Protein AF-A0A7L4PF47-F1 (afdb_monomer_lite)

Structure (mmCIF, N/CA/C/O backbone):
data_AF-A0A7L4PF47-F1
#
_entry.id   AF-A0A7L4PF47-F1
#
loop_
_atom_site.group_PDB
_atom_site.id
_atom_site.type_symbol
_atom_site.label_atom_id
_atom_site.label_alt_id
_atom_site.label_comp_id
_atom_site.label_asym_id
_atom_site.label_entity_id
_atom_site.label_seq_id
_atom_site.pdbx_PDB_ins_code
_atom_site.Cartn_x
_atom_site.Cartn_y
_atom_site.Cartn_z
_atom_site.occupancy
_atom_site.B_iso_or_equiv
_atom_site.auth_seq_id
_atom_site.auth_comp_id
_atom_site.auth_asym_id
_atom_site.auth_atom_id
_atom_site.pdbx_PDB_model_num
ATOM 1 N N . MET A 1 1 ? -29.594 -13.777 26.139 1.00 51.84 1 MET A N 1
ATOM 2 C CA . MET A 1 1 ? -28.799 -12.600 25.723 1.00 51.84 1 MET A CA 1
ATOM 3 C C . MET A 1 1 ? -28.383 -12.820 24.276 1.00 51.84 1 MET A C 1
ATOM 5 O O . MET A 1 1 ? -27.680 -13.796 24.039 1.00 51.84 1 MET A O 1
ATOM 9 N N . PRO A 1 2 ? -28.872 -12.041 23.297 1.00 48.69 2 PRO A N 1
ATOM 10 C CA . PRO A 1 2 ? -28.460 -12.228 21.909 1.00 48.69 2 PRO A CA 1
ATOM 11 C C . PRO A 1 2 ? -26.952 -11.968 21.771 1.00 48.69 2 PRO A C 1
ATOM 13 O O . PRO A 1 2 ? -26.412 -11.029 22.354 1.00 48.69 2 PRO A O 1
ATOM 16 N N . ASN A 1 3 ? -26.282 -12.862 21.045 1.00 54.25 3 ASN A N 1
ATOM 17 C CA . ASN A 1 3 ? -24.836 -12.932 20.853 1.00 54.25 3 ASN A CA 1
ATOM 18 C C . ASN A 1 3 ? -24.321 -11.723 20.045 1.00 54.25 3 ASN A C 1
ATOM 20 O O . ASN A 1 3 ? -24.141 -11.786 18.831 1.00 54.25 3 ASN A O 1
ATOM 24 N N . ASN A 1 4 ? -24.091 -10.605 20.732 1.00 57.75 4 ASN A N 1
ATOM 25 C CA . ASN A 1 4 ? -23.582 -9.341 20.189 1.00 57.75 4 ASN A CA 1
ATOM 26 C C . ASN A 1 4 ? -22.145 -9.412 19.626 1.00 57.75 4 ASN A C 1
ATOM 28 O O . ASN A 1 4 ? -21.658 -8.418 19.091 1.00 57.75 4 ASN A O 1
ATOM 32 N N . LYS A 1 5 ? -21.469 -10.567 19.709 1.00 60.03 5 LYS A N 1
ATOM 33 C CA . LYS A 1 5 ? -20.096 -10.758 19.213 1.00 60.03 5 LYS A CA 1
ATOM 34 C C . LYS A 1 5 ? -20.020 -11.117 17.728 1.00 60.03 5 LYS A C 1
ATOM 36 O O . LYS A 1 5 ? -19.032 -10.779 17.083 1.00 60.03 5 LYS A O 1
ATOM 41 N N . ILE A 1 6 ? -21.056 -11.751 17.167 1.00 61.69 6 ILE A N 1
ATOM 42 C CA . ILE A 1 6 ? -21.092 -12.122 15.737 1.00 61.69 6 ILE A CA 1
ATOM 43 C C . ILE A 1 6 ? -21.026 -10.878 14.827 1.00 61.69 6 ILE A C 1
ATOM 45 O O . ILE A 1 6 ? -20.190 -10.867 13.922 1.00 61.69 6 ILE A O 1
ATOM 49 N N . PRO A 1 7 ? -21.796 -9.796 15.078 1.00 75.25 7 PRO A N 1
ATOM 50 C CA . PRO A 1 7 ? -21.715 -8.574 14.274 1.00 75.25 7 PRO A CA 1
ATOM 51 C C . PRO A 1 7 ? -20.344 -7.893 14.360 1.00 75.25 7 PRO A C 1
ATOM 53 O O . PRO A 1 7 ? -19.862 -7.328 13.383 1.00 75.25 7 PRO A O 1
ATOM 56 N N . GLN A 1 8 ? -19.698 -7.956 15.528 1.00 79.06 8 GLN A N 1
ATOM 57 C CA . GLN A 1 8 ? -18.413 -7.300 15.768 1.00 79.06 8 GLN A CA 1
ATOM 58 C C . GLN A 1 8 ? -17.256 -8.048 15.092 1.00 79.06 8 GLN A C 1
ATOM 60 O O . GLN A 1 8 ? -16.392 -7.417 14.486 1.00 79.06 8 GLN A O 1
ATOM 65 N N . ALA A 1 9 ? -17.281 -9.384 15.125 1.00 81.25 9 ALA A N 1
ATOM 66 C CA . ALA A 1 9 ? -16.328 -10.220 14.399 1.00 81.25 9 ALA A CA 1
ATOM 67 C C . ALA A 1 9 ? -16.460 -10.036 12.878 1.00 81.25 9 ALA A C 1
ATOM 69 O O . ALA A 1 9 ? -15.459 -9.811 12.204 1.00 81.25 9 ALA A O 1
ATOM 70 N N . PHE A 1 10 ? -17.688 -10.039 12.344 1.00 84.38 10 PHE A N 1
ATOM 71 C CA . PHE A 1 10 ? -17.931 -9.775 10.919 1.00 84.38 10 PHE A CA 1
ATOM 72 C C . PHE A 1 10 ? -17.433 -8.395 10.487 1.00 84.38 10 PHE A C 1
ATOM 74 O O . PHE A 1 10 ? -16.828 -8.260 9.426 1.00 84.38 10 PHE A O 1
ATOM 81 N N . LYS A 1 11 ? -17.634 -7.377 11.330 1.00 84.00 11 LYS A N 1
ATOM 82 C CA . LYS A 1 11 ? -17.141 -6.024 11.069 1.00 84.00 11 LYS A CA 1
ATOM 83 C C . LYS A 1 11 ? -15.613 -5.978 11.010 1.00 84.00 11 LYS A C 1
ATOM 85 O O . LYS A 1 11 ? -15.066 -5.393 10.083 1.00 84.00 11 LYS A O 1
ATOM 90 N N . ALA A 1 12 ? -14.929 -6.629 11.951 1.00 86.19 12 ALA A N 1
ATOM 91 C CA . ALA A 1 12 ? -13.468 -6.703 11.958 1.00 86.19 12 ALA A CA 1
ATOM 92 C C . ALA A 1 12 ? -12.912 -7.449 10.733 1.00 86.19 12 ALA A C 1
ATOM 94 O O . ALA A 1 12 ? -11.942 -6.997 10.129 1.00 86.19 12 ALA A O 1
ATOM 95 N N . ILE A 1 13 ? -13.555 -8.553 10.334 1.00 90.31 13 ILE A N 1
ATOM 96 C CA . ILE A 1 13 ? -13.178 -9.310 9.134 1.00 90.31 13 ILE A CA 1
ATOM 97 C C . ILE A 1 13 ? -13.354 -8.441 7.887 1.00 90.31 13 ILE A C 1
ATOM 99 O O . ILE A 1 13 ? -12.417 -8.318 7.108 1.00 90.31 13 ILE A O 1
ATOM 103 N N . SER A 1 14 ? -14.507 -7.782 7.735 1.00 89.94 14 SER A N 1
ATOM 104 C CA . SER A 1 14 ? -14.781 -6.895 6.597 1.00 89.94 14 SER A CA 1
ATOM 105 C C . SER A 1 14 ? -13.734 -5.789 6.469 1.00 89.94 14 SER A C 1
ATOM 107 O O . SER A 1 14 ? -13.215 -5.561 5.382 1.00 89.94 14 SER A O 1
ATOM 109 N N . ILE A 1 15 ? -13.383 -5.150 7.586 1.00 90.44 15 ILE A N 1
ATOM 110 C CA . ILE A 1 15 ? -12.347 -4.113 7.658 1.00 90.44 15 ILE A CA 1
ATOM 111 C C . ILE A 1 15 ? -10.983 -4.654 7.209 1.00 90.44 15 ILE A C 1
ATOM 113 O O . ILE A 1 15 ? -10.301 -4.034 6.393 1.00 90.44 15 ILE A O 1
ATOM 117 N N . GLY A 1 16 ? -10.584 -5.822 7.720 1.00 91.44 16 GLY A N 1
ATOM 118 C CA . GLY A 1 16 ? -9.322 -6.455 7.337 1.00 91.44 16 GLY A CA 1
ATOM 119 C C . GLY A 1 16 ? -9.290 -6.838 5.857 1.00 91.44 16 GLY A C 1
ATOM 120 O O . GLY A 1 16 ? -8.271 -6.658 5.193 1.00 91.44 16 GLY A O 1
ATOM 121 N N . THR A 1 17 ? -10.414 -7.317 5.322 1.00 94.31 17 THR A N 1
ATOM 122 C CA . THR A 1 17 ? -10.562 -7.653 3.903 1.00 94.31 17 THR A CA 1
ATOM 123 C C . THR A 1 17 ? -10.474 -6.413 3.014 1.00 94.31 17 THR A C 1
ATOM 125 O O . THR A 1 17 ? -9.722 -6.435 2.043 1.00 94.31 17 THR A O 1
ATOM 128 N N . GLU A 1 18 ? -11.168 -5.321 3.348 1.00 92.88 18 GLU A N 1
ATOM 129 C CA . GLU A 1 18 ? -11.073 -4.051 2.610 1.00 92.88 18 GLU A CA 1
ATOM 130 C C . GLU A 1 18 ? -9.634 -3.519 2.586 1.00 92.88 18 GLU A C 1
ATOM 132 O O . GLU A 1 18 ? -9.127 -3.150 1.524 1.00 92.88 18 GLU A O 1
ATOM 137 N N . LEU A 1 19 ? -8.944 -3.555 3.731 1.00 94.75 19 LEU A N 1
ATOM 138 C CA . LEU A 1 19 ? -7.544 -3.147 3.826 1.00 94.75 19 LEU A CA 1
ATOM 139 C C . LEU A 1 19 ? -6.643 -4.018 2.938 1.00 94.75 19 LEU A C 1
ATOM 141 O O . LEU A 1 19 ? -5.829 -3.492 2.179 1.00 94.75 19 LEU A O 1
ATOM 145 N N . ALA A 1 20 ? -6.809 -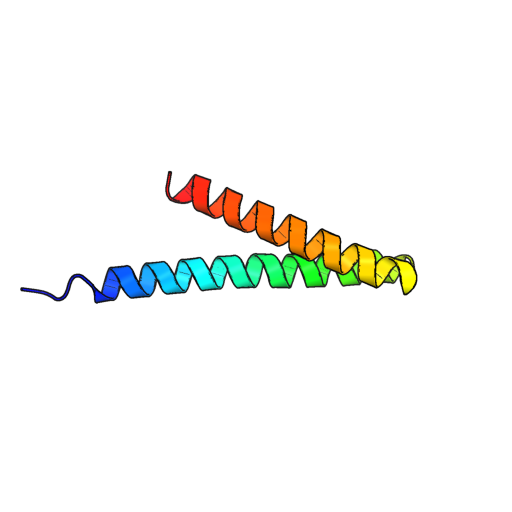5.342 2.994 1.00 96.12 20 ALA A N 1
ATOM 146 C CA . ALA A 1 20 ? -6.040 -6.271 2.171 1.00 96.12 20 ALA A CA 1
ATOM 147 C C . ALA A 1 20 ? -6.257 -6.012 0.673 1.00 96.12 20 ALA A C 1
ATOM 149 O O . ALA A 1 20 ? -5.288 -5.958 -0.085 1.00 96.12 20 ALA A O 1
ATOM 150 N N . PHE A 1 21 ? -7.502 -5.782 0.245 1.00 96.69 21 PHE A N 1
ATOM 151 C CA . PHE A 1 21 ? -7.797 -5.430 -1.144 1.00 96.69 21 PHE A CA 1
ATOM 152 C C . PHE A 1 21 ? -7.170 -4.100 -1.552 1.00 96.69 21 PHE A C 1
ATOM 154 O O . PHE A 1 21 ? -6.615 -4.015 -2.644 1.00 96.69 21 PHE A O 1
ATOM 161 N N . SER A 1 22 ? -7.198 -3.087 -0.687 1.00 96.50 22 SER A N 1
ATOM 162 C CA . SER A 1 22 ? -6.567 -1.797 -0.973 1.00 96.50 22 SER A CA 1
ATOM 163 C C . SER A 1 22 ? -5.065 -1.941 -1.240 1.00 96.50 22 SER A C 1
ATOM 165 O O . SER A 1 22 ? -4.550 -1.410 -2.225 1.00 96.50 22 SER A O 1
ATOM 167 N N . VAL A 1 23 ? -4.376 -2.749 -0.428 1.00 97.19 23 VAL A N 1
ATOM 168 C CA . VAL A 1 23 ? -2.952 -3.061 -0.607 1.00 97.19 23 VAL A CA 1
ATOM 169 C C . VAL A 1 23 ? -2.700 -3.848 -1.893 1.00 97.19 23 VAL A C 1
ATOM 171 O O . VAL A 1 23 ? -1.794 -3.501 -2.650 1.00 97.19 23 VAL A O 1
ATOM 174 N N . LEU A 1 24 ? -3.496 -4.887 -2.163 1.00 97.56 24 LEU A N 1
ATOM 175 C CA . LEU A 1 24 ? -3.348 -5.715 -3.364 1.00 97.56 24 LEU A CA 1
ATOM 176 C C . LEU A 1 24 ? -3.575 -4.904 -4.643 1.00 97.56 24 LEU A C 1
ATOM 178 O O . LEU A 1 24 ? -2.785 -5.006 -5.579 1.00 97.56 24 LEU A O 1
ATOM 182 N N . VAL A 1 25 ? -4.617 -4.071 -4.672 1.00 96.94 25 VAL A N 1
ATOM 183 C CA . VAL A 1 25 ? -4.915 -3.189 -5.806 1.00 96.94 25 VAL A CA 1
ATOM 184 C C . VAL A 1 25 ? -3.810 -2.152 -5.976 1.00 96.94 25 VAL A C 1
ATOM 186 O O . VAL A 1 25 ? -3.329 -1.965 -7.091 1.00 96.94 25 VAL A O 1
ATOM 189 N N . GLY A 1 26 ? -3.360 -1.524 -4.887 1.00 96.94 26 GLY A N 1
ATOM 190 C CA . GLY A 1 26 ? -2.249 -0.576 -4.919 1.00 96.94 26 GLY A CA 1
ATOM 191 C C . GLY A 1 26 ? -0.976 -1.206 -5.483 1.00 96.94 26 GLY A C 1
ATOM 192 O O . GLY A 1 26 ? -0.377 -0.658 -6.405 1.00 96.94 26 GLY A O 1
ATOM 193 N N . GLY A 1 27 ? -0.598 -2.389 -4.994 1.00 97.00 27 GLY A N 1
ATOM 194 C CA . GLY A 1 27 ? 0.561 -3.136 -5.483 1.00 97.00 27 GLY A CA 1
ATOM 195 C C . GLY A 1 27 ? 0.436 -3.550 -6.948 1.00 97.00 27 GLY A C 1
ATOM 196 O O . GLY A 1 27 ? 1.383 -3.376 -7.712 1.00 97.00 27 GLY A O 1
ATOM 197 N N . PHE A 1 28 ? -0.737 -4.037 -7.361 1.00 96.94 28 PHE A N 1
ATOM 198 C CA . PHE A 1 28 ? -1.004 -4.415 -8.749 1.00 96.94 28 PHE A CA 1
ATOM 199 C C . PHE A 1 28 ? -0.896 -3.214 -9.697 1.00 96.94 28 PHE A C 1
ATOM 201 O O . PHE A 1 28 ? -0.184 -3.281 -10.697 1.00 96.94 28 PHE A O 1
ATOM 208 N N . LEU A 1 29 ? -1.544 -2.095 -9.357 1.00 96.50 29 LEU A N 1
ATOM 209 C CA . LEU A 1 29 ? -1.456 -0.854 -10.128 1.00 96.50 29 LEU A CA 1
ATOM 210 C C . LEU A 1 29 ? -0.023 -0.326 -10.168 1.00 96.50 29 LEU A C 1
ATOM 212 O O . LEU A 1 29 ? 0.466 0.036 -11.234 1.00 96.50 29 LEU A O 1
ATOM 216 N N . GLY A 1 30 ? 0.667 -0.327 -9.028 1.00 96.25 30 GLY A N 1
ATOM 217 C CA . GLY A 1 30 ? 2.052 0.108 -8.928 1.00 96.25 30 GLY A CA 1
ATOM 218 C C . GLY A 1 30 ? 2.993 -0.727 -9.795 1.00 96.25 30 GLY A C 1
ATOM 219 O O . GLY A 1 30 ? 3.802 -0.165 -10.529 1.00 96.25 30 GLY A O 1
ATOM 220 N N . TYR A 1 31 ? 2.852 -2.053 -9.779 1.00 96.06 31 TYR A N 1
ATOM 221 C CA . TYR A 1 31 ? 3.616 -2.947 -10.650 1.00 96.06 31 TYR A CA 1
ATOM 222 C C . TYR A 1 31 ? 3.325 -2.692 -12.127 1.00 96.06 31 TYR A C 1
ATOM 224 O O . TYR A 1 31 ? 4.256 -2.608 -12.921 1.00 96.06 31 TYR A O 1
ATOM 232 N N . PHE A 1 32 ? 2.052 -2.537 -12.498 1.00 95.62 32 PHE A N 1
ATOM 233 C CA . PHE A 1 32 ? 1.659 -2.331 -13.892 1.00 95.62 32 PHE A CA 1
ATOM 234 C C . PHE A 1 32 ? 2.170 -0.990 -14.435 1.00 95.62 3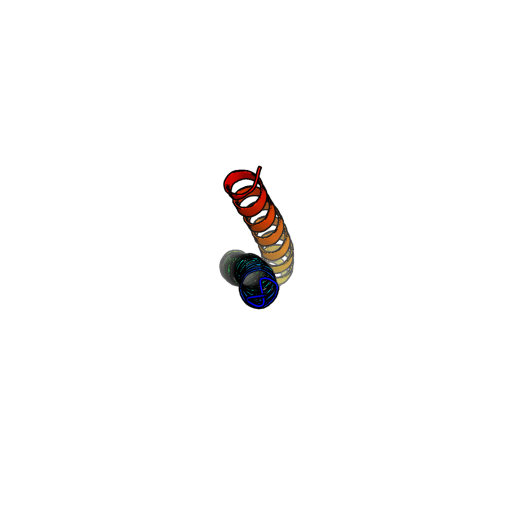2 PHE A C 1
ATOM 236 O O . PHE A 1 32 ? 2.726 -0.930 -15.530 1.00 95.62 32 PHE A O 1
ATOM 243 N N . ILE A 1 33 ? 2.044 0.076 -13.637 1.00 93.88 33 ILE A N 1
ATOM 244 C CA . ILE A 1 33 ? 2.574 1.403 -13.966 1.00 93.88 33 ILE A CA 1
ATOM 245 C C . ILE A 1 33 ? 4.101 1.351 -14.040 1.00 93.88 33 ILE A C 1
ATOM 247 O O . ILE A 1 33 ? 4.668 1.799 -15.028 1.00 93.88 33 ILE A O 1
ATOM 251 N N . GLY A 1 34 ? 4.772 0.776 -13.038 1.00 92.88 34 GLY A N 1
ATOM 252 C CA . GLY A 1 34 ? 6.231 0.650 -13.017 1.00 92.88 34 GLY A CA 1
ATOM 253 C C . GLY A 1 34 ? 6.766 -0.194 -14.174 1.00 92.88 34 GLY A C 1
ATOM 254 O O . GLY A 1 34 ? 7.745 0.183 -14.809 1.00 92.88 34 GLY A O 1
ATOM 255 N N . GLY A 1 35 ? 6.086 -1.290 -14.510 1.00 93.38 35 GLY A N 1
ATOM 256 C CA . GLY A 1 35 ? 6.437 -2.175 -15.619 1.00 93.38 35 GLY A CA 1
ATOM 257 C C . GLY A 1 35 ? 6.357 -1.499 -16.986 1.00 93.38 35 GLY A C 1
ATOM 258 O O . GLY A 1 35 ? 7.156 -1.828 -17.860 1.00 93.38 35 GLY A O 1
ATOM 259 N N . ALA A 1 36 ? 5.494 -0.491 -17.156 1.00 92.06 36 ALA A N 1
ATOM 260 C CA . ALA A 1 36 ? 5.465 0.322 -18.374 1.00 92.06 36 ALA A CA 1
ATOM 261 C C . ALA A 1 36 ? 6.769 1.117 -18.602 1.00 92.06 36 ALA A C 1
ATOM 263 O O . ALA A 1 36 ? 7.078 1.467 -19.738 1.00 92.06 36 ALA A O 1
ATOM 264 N N . PHE A 1 37 ? 7.554 1.364 -17.546 1.00 91.69 37 PHE A N 1
ATOM 265 C CA . PHE A 1 37 ? 8.867 2.017 -17.612 1.00 91.69 37 PHE A CA 1
ATOM 266 C C . PHE A 1 37 ? 10.044 1.019 -17.620 1.00 91.69 37 PHE A C 1
ATOM 268 O O . PHE A 1 37 ? 11.199 1.435 -17.708 1.00 91.69 37 PHE A O 1
ATOM 275 N N . GLY A 1 38 ? 9.769 -0.291 -17.558 1.00 92.31 38 GLY A N 1
ATOM 276 C CA . GLY A 1 38 ? 10.750 -1.382 -17.604 1.00 92.31 38 GLY A CA 1
ATOM 277 C C . GLY A 1 38 ? 10.767 -2.261 -16.346 1.00 92.31 38 GLY A C 1
ATOM 278 O O . GLY A 1 38 ? 10.285 -1.877 -15.282 1.00 92.31 38 GLY A O 1
ATOM 279 N N . GLU A 1 39 ? 11.367 -3.452 -16.443 1.00 86.44 39 GLU A N 1
ATOM 280 C CA . GLU A 1 39 ? 11.388 -4.444 -15.348 1.00 86.44 39 GLU A CA 1
ATOM 281 C C . GLU A 1 39 ? 12.025 -3.919 -14.054 1.00 86.44 39 GLU A C 1
ATOM 2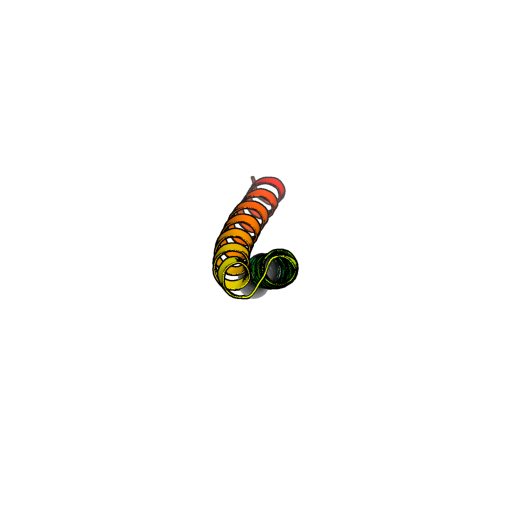83 O O . GLU A 1 39 ? 11.518 -4.184 -12.964 1.00 86.44 39 GLU A O 1
ATOM 288 N N . ALA A 1 40 ? 13.089 -3.115 -14.161 1.00 87.62 40 ALA A N 1
ATOM 289 C CA . ALA A 1 40 ? 13.736 -2.497 -13.003 1.00 87.62 40 ALA A CA 1
ATOM 290 C C . ALA A 1 40 ? 12.785 -1.565 -12.225 1.00 87.62 40 ALA A C 1
ATOM 292 O O . ALA A 1 40 ? 12.862 -1.464 -11.000 1.00 87.62 40 ALA A O 1
ATOM 293 N N . TRP A 1 41 ? 11.855 -0.918 -12.930 1.00 92.44 41 TRP A N 1
ATOM 294 C CA . TRP A 1 41 ? 10.864 -0.013 -12.353 1.00 92.44 41 TRP A CA 1
ATOM 295 C C . TRP A 1 41 ? 9.617 -0.744 -11.861 1.00 92.44 41 TRP A C 1
ATOM 297 O O . TRP A 1 41 ? 8.935 -0.236 -10.975 1.00 92.44 41 TRP A O 1
ATOM 307 N N . ALA A 1 42 ? 9.342 -1.952 -12.356 1.00 92.69 42 ALA A N 1
ATOM 308 C CA . ALA A 1 42 ? 8.202 -2.760 -11.928 1.00 92.69 42 ALA A CA 1
ATOM 309 C C . ALA A 1 42 ? 8.278 -3.128 -10.436 1.00 92.69 42 ALA A C 1
ATOM 311 O O . ALA A 1 42 ? 7.284 -3.025 -9.718 1.00 92.69 42 ALA A O 1
ATOM 312 N N . ALA A 1 43 ? 9.468 -3.492 -9.942 1.00 93.94 43 ALA A N 1
ATOM 313 C CA . ALA A 1 43 ? 9.680 -3.809 -8.527 1.00 93.94 43 ALA A CA 1
ATOM 314 C C . ALA A 1 43 ? 9.518 -2.578 -7.614 1.00 93.94 43 ALA A C 1
ATOM 316 O O . ALA A 1 43 ? 8.909 -2.672 -6.547 1.00 93.94 43 ALA A O 1
ATOM 317 N N . LEU A 1 44 ? 10.022 -1.415 -8.046 1.00 95.06 44 LEU A N 1
ATOM 318 C CA . LEU A 1 44 ? 9.847 -0.145 -7.330 1.00 95.06 44 LEU A CA 1
ATOM 319 C C . LEU A 1 44 ? 8.391 0.330 -7.358 1.00 95.06 44 LEU A C 1
ATOM 321 O O . LEU A 1 44 ? 7.870 0.816 -6.3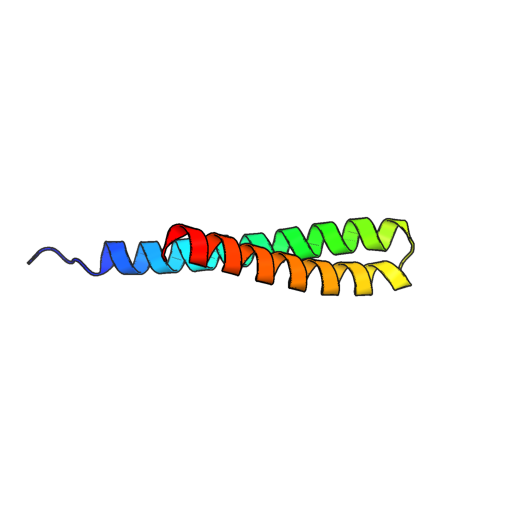57 1.00 95.06 44 LEU A O 1
ATOM 325 N N . GLY A 1 45 ? 7.719 0.161 -8.494 1.00 95.62 45 GLY A N 1
ATOM 326 C CA . GLY A 1 45 ? 6.304 0.459 -8.647 1.00 95.62 45 GLY A CA 1
ATOM 327 C C . GLY A 1 45 ? 5.443 -0.416 -7.742 1.00 95.62 45 GLY A C 1
ATOM 328 O O . GLY A 1 45 ? 4.580 0.105 -7.042 1.00 95.62 45 GLY A O 1
ATOM 329 N N . LEU A 1 46 ? 5.712 -1.724 -7.681 1.00 96.88 46 LEU A N 1
ATOM 330 C CA . LEU A 1 46 ? 5.025 -2.652 -6.778 1.00 96.88 46 LEU A CA 1
ATOM 331 C C . LEU A 1 46 ? 5.187 -2.231 -5.310 1.00 96.88 46 LEU A C 1
ATOM 333 O O . LEU A 1 46 ? 4.193 -2.140 -4.590 1.00 96.88 46 LEU A O 1
ATOM 337 N N . SER A 1 47 ? 6.416 -1.955 -4.862 1.00 96.50 47 SER A N 1
ATOM 338 C CA . SER A 1 47 ? 6.675 -1.598 -3.461 1.00 96.50 47 SER A CA 1
ATOM 339 C C . SER A 1 47 ? 6.016 -0.272 -3.074 1.00 96.50 47 SER A C 1
ATOM 341 O O . SER A 1 47 ? 5.358 -0.203 -2.034 1.00 96.50 47 SER A O 1
ATOM 343 N N . MET A 1 48 ? 6.099 0.746 -3.937 1.00 96.31 48 MET A N 1
ATOM 344 C CA . MET A 1 48 ? 5.403 2.021 -3.742 1.00 96.31 48 MET A CA 1
ATOM 345 C C . MET A 1 48 ? 3.882 1.862 -3.788 1.00 96.31 48 MET A C 1
ATOM 347 O O . MET A 1 48 ? 3.180 2.448 -2.969 1.00 96.31 48 MET A O 1
ATOM 351 N N . GLY A 1 49 ? 3.364 1.039 -4.699 1.00 96.81 49 GLY A N 1
ATOM 352 C CA . GLY A 1 49 ? 1.938 0.753 -4.823 1.00 96.81 49 GLY A CA 1
ATOM 353 C C . GLY A 1 49 ? 1.359 0.075 -3.582 1.00 96.81 49 GLY A C 1
ATOM 354 O O . GLY A 1 49 ? 0.304 0.482 -3.099 1.00 96.81 49 GLY A O 1
ATOM 355 N N . ILE A 1 50 ? 2.072 -0.905 -3.019 1.00 97.81 50 ILE A N 1
ATOM 356 C CA . ILE A 1 50 ? 1.718 -1.559 -1.748 1.00 97.81 50 ILE A CA 1
ATOM 357 C C . ILE A 1 50 ? 1.676 -0.529 -0.612 1.00 97.81 50 ILE A C 1
ATOM 359 O O . ILE A 1 50 ? 0.712 -0.497 0.152 1.00 97.81 50 ILE A O 1
ATOM 363 N N . LEU A 1 51 ? 2.693 0.334 -0.520 1.00 97.44 51 LEU A N 1
ATOM 364 C CA . LEU A 1 51 ? 2.791 1.378 0.506 1.00 97.44 51 LEU A CA 1
ATOM 365 C C . LEU A 1 51 ? 1.648 2.394 0.408 1.00 97.44 51 LEU A C 1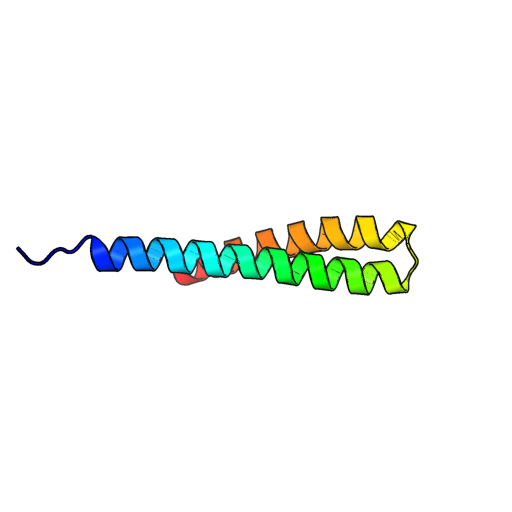
ATOM 367 O O . LEU A 1 51 ? 0.998 2.693 1.408 1.00 97.44 51 LEU A O 1
ATOM 371 N N . LEU A 1 52 ? 1.374 2.894 -0.797 1.00 96.31 52 LEU A N 1
ATOM 372 C CA . LEU A 1 52 ? 0.296 3.849 -1.047 1.00 96.31 52 LEU A CA 1
ATOM 373 C C . LEU A 1 52 ? -1.082 3.221 -0.819 1.00 96.31 52 LEU A C 1
ATOM 375 O O . LEU A 1 52 ? -1.931 3.853 -0.195 1.00 96.31 52 LEU A O 1
ATOM 379 N N . GLY A 1 53 ? -1.289 1.975 -1.258 1.00 96.31 53 GLY A N 1
ATOM 380 C CA . GLY A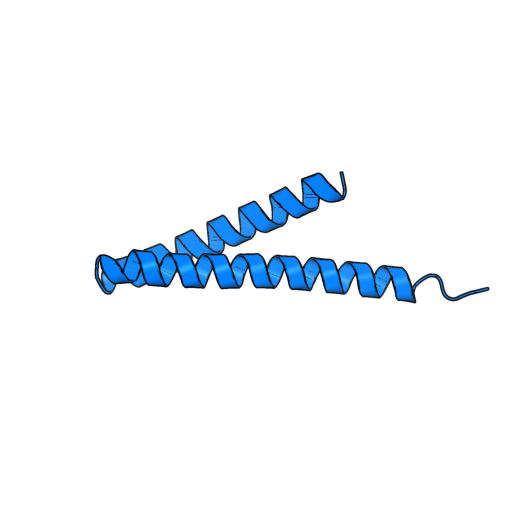 1 53 ? -2.511 1.215 -0.991 1.00 96.31 53 GLY A CA 1
ATOM 381 C C . GLY A 1 53 ? -2.736 1.003 0.506 1.00 96.31 53 GLY A C 1
ATOM 382 O O . GLY A 1 53 ? -3.836 1.214 1.003 1.00 96.31 53 GLY A O 1
ATOM 383 N N . PHE A 1 54 ? -1.680 0.687 1.260 1.00 96.06 54 PHE A N 1
ATOM 384 C CA . PHE A 1 54 ? -1.761 0.573 2.715 1.00 96.06 54 PHE A CA 1
ATOM 385 C C . PHE A 1 54 ? -2.126 1.904 3.382 1.00 96.06 54 PHE A C 1
ATOM 387 O O . PHE A 1 54 ? -3.066 1.954 4.173 1.00 96.06 54 PHE A O 1
ATOM 394 N N . ILE A 1 55 ? -1.424 2.991 3.044 1.00 96.25 55 ILE A N 1
ATOM 395 C CA . ILE A 1 55 ? -1.683 4.324 3.612 1.00 96.25 55 ILE A CA 1
ATOM 396 C C . ILE A 1 55 ? -3.110 4.778 3.294 1.00 96.25 55 ILE A C 1
ATOM 398 O O . ILE A 1 55 ? -3.814 5.247 4.188 1.00 96.25 55 ILE A O 1
ATOM 402 N N . TYR A 1 56 ? -3.553 4.613 2.045 1.00 95.06 56 TYR A N 1
ATOM 403 C CA . TYR A 1 56 ? -4.910 4.959 1.631 1.00 95.06 56 TYR A CA 1
ATOM 404 C C . TYR A 1 56 ? -5.957 4.116 2.363 1.00 95.06 56 TYR A C 1
ATOM 406 O O . TYR A 1 56 ? -6.921 4.669 2.890 1.00 95.06 56 TYR A O 1
ATOM 414 N N . GLY A 1 57 ? -5.744 2.800 2.452 1.00 93.94 57 GLY A N 1
ATOM 415 C CA . GLY A 1 57 ? -6.628 1.894 3.175 1.00 93.94 57 GLY A CA 1
ATOM 416 C C . GLY A 1 57 ? -6.766 2.277 4.649 1.00 93.94 57 GLY A C 1
ATOM 417 O O . GLY A 1 57 ? -7.881 2.356 5.153 1.00 93.94 57 GLY A O 1
ATOM 418 N N . ILE A 1 58 ? -5.659 2.601 5.327 1.00 94.31 58 ILE A N 1
ATOM 419 C CA . ILE A 1 58 ? -5.680 3.091 6.714 1.00 94.31 58 ILE A CA 1
ATOM 420 C C . ILE A 1 58 ? -6.387 4.448 6.818 1.00 94.31 58 ILE A C 1
ATOM 422 O O . ILE A 1 58 ? -7.190 4.642 7.728 1.00 94.31 58 ILE A O 1
ATOM 426 N N . TYR A 1 59 ? -6.123 5.378 5.898 1.00 94.25 59 TYR A N 1
ATOM 427 C CA . TYR A 1 59 ? -6.762 6.694 5.891 1.00 94.25 59 TYR A CA 1
ATOM 428 C C . TYR A 1 59 ? -8.287 6.600 5.730 1.00 94.25 59 TYR A C 1
ATOM 430 O O . TYR A 1 59 ? -9.016 7.233 6.495 1.00 94.25 59 TYR A O 1
ATOM 438 N N . ASP A 1 60 ? -8.775 5.794 4.782 1.00 93.00 60 ASP A N 1
ATOM 439 C CA . ASP A 1 60 ? -10.214 5.574 4.580 1.00 93.00 60 ASP A CA 1
ATOM 440 C C . ASP A 1 60 ? -10.847 4.910 5.810 1.00 93.00 60 ASP A C 1
ATOM 442 O O . ASP A 1 60 ? -11.928 5.305 6.250 1.00 93.00 60 ASP A O 1
ATOM 446 N N . LEU A 1 61 ? -10.134 3.969 6.435 1.00 90.25 61 LEU A N 1
ATOM 447 C CA . LEU A 1 61 ? -10.578 3.317 7.661 1.00 90.25 61 LEU A CA 1
ATOM 448 C C . LEU A 1 61 ? -10.719 4.311 8.819 1.00 90.25 61 LEU A C 1
ATOM 450 O O . LEU A 1 61 ? -11.763 4.359 9.468 1.00 90.25 61 LEU A O 1
ATOM 454 N N . ILE A 1 62 ? -9.693 5.133 9.057 1.00 90.31 62 ILE A N 1
ATOM 455 C CA . ILE A 1 62 ? -9.722 6.164 10.098 1.00 90.31 62 ILE A CA 1
ATOM 456 C C . ILE A 1 62 ? -10.887 7.116 9.830 1.00 90.31 62 ILE A C 1
ATOM 458 O O . ILE A 1 62 ? -11.724 7.287 10.702 1.00 90.31 62 ILE A O 1
ATOM 462 N N . LYS A 1 63 ? -11.021 7.639 8.608 1.00 91.88 63 LYS A N 1
ATOM 463 C CA . LYS A 1 63 ? -12.094 8.578 8.247 1.00 91.88 63 LYS A CA 1
ATOM 464 C C . LYS A 1 63 ? -13.510 8.009 8.436 1.00 91.88 63 LYS A C 1
ATOM 466 O O . LYS A 1 63 ? -14.454 8.769 8.634 1.00 91.88 63 LYS A O 1
ATOM 471 N N . ARG A 1 64 ? -13.689 6.690 8.310 1.00 83.62 64 ARG A N 1
ATOM 472 C CA . ARG A 1 64 ? -14.995 6.026 8.475 1.00 83.62 64 ARG A CA 1
ATOM 473 C C . ARG A 1 64 ? -15.336 5.698 9.926 1.00 83.62 64 ARG A C 1
ATOM 475 O O . ARG A 1 64 ? -16.518 5.559 10.239 1.00 83.62 64 ARG A O 1
ATOM 482 N N . PHE A 1 65 ? -14.337 5.504 10.787 1.00 78.94 65 PHE A N 1
ATOM 483 C CA . PHE A 1 65 ? -14.540 5.008 12.154 1.00 78.94 65 PHE A CA 1
ATOM 484 C C . PHE A 1 65 ? -14.127 5.984 13.263 1.00 78.94 65 PHE A C 1
ATOM 486 O O . PHE A 1 65 ? -14.442 5.708 14.422 1.00 78.94 65 PHE A O 1
ATOM 493 N N . TRP A 1 66 ? -13.451 7.080 12.925 1.00 73.25 66 TRP A N 1
ATOM 494 C CA . TRP A 1 66 ? -13.038 8.170 13.809 1.00 73.25 66 TRP A CA 1
ATOM 495 C C . TRP A 1 66 ? -13.561 9.500 13.273 1.00 73.25 66 TRP A C 1
ATOM 497 O O . TRP A 1 66 ? -14.121 10.258 14.093 1.00 73.25 66 TRP A O 1
#

Radius of gyration: 16.06 Å; chains: 1; bounding box: 42×22×44 Å

Sequence (66 aa):
MPNNKIPQAFKAISIGTELAFSVLVGGFLGYFIGGAFGEAWAALGLSMGILLGFIYGIYDLIKRFW

Secondary structure (DSSP, 8-state):
---THHHHHHHHHHHHHHHHHHHHHHHHHHHHHHHTT-HHHHHHHHHHHHHHHHHHHHHHHHHHH-

pLDDT: mean 88.94, std 11.91, range [48.69, 97.81]

Foldseek 3Di:
DPDPVVVVVVVVVVLVVLLVVLLVVLLVQQLVVLCVVNPVRSVVRNVVSNVVSNVVSVVVVVVVPD